Protein AF-A0A521G8C3-F1 (afdb_monomer)

Radius of gyration: 22.75 Å; Cα contacts (8 Å, |Δi|>4): 166; chains: 1; bounding box: 46×69×45 Å

Nearest PDB structures (foldseek):
  1uen-assembly1_A  TM=4.836E-01  e=9.158E-01  Homo sapiens
  2cui-assembly1_A  TM=5.181E-01  e=3.304E+00  Homo sapiens
  7kzw-assembly1_A  TM=4.393E-01  e=3.906E+00  Francisella tularensis subsp. tularensis SCHU S4
  7q5z-assembly1_A  TM=3.942E-01  e=4.883E+00  Homo sapiens
  8cr5-assembly1_B  TM=3.603E-01  e=4.618E+00  Mus musculus

pLDDT: mean 82.12, std 14.72, range [51.28, 96.88]

Secondary structure (DSSP, 8-state):
-EEE-SSEEEEEEEEEEEEEPTTT--EEEEEEEEEEEE--GGGEEE---TTPPSEEEEEEEEEEETTEEEEEEEEEEES-------SSTTS------------------

Sequence (109 aa):
MAGQLINASSSNFEYKVNRLNISDESFNSTVIKWTTHSTQFGGLFRIPLSSLSGGWYSIEISANFSGGQQTASIKFGVGEVFLIAGQSNAQGVNSVSLYSTVAYDGGSY

Mean predicted aligned error: 11.94 Å

Foldseek 3Di:
DKDFDAQFPFQKKWKWKFAADPVPRDGPDTPGDTDMDGADPRRIDDDDPPPDDFHKMKMKIWGHHPVGIDIDIDIDTDPDDDDQDDPPVSPPDPPDPDDDDDDDDDDDD

Solvent-accessible surface area (backbone atoms only — not comparable to full-atom values): 7012 Å² total; per-residue (Å²): 89,74,55,69,48,79,80,50,70,47,65,46,34,33,34,32,31,31,34,39,35,88,89,75,69,43,76,75,44,74,79,37,65,81,41,80,46,66,41,49,84,86,31,32,39,71,52,89,71,86,84,69,65,73,47,44,31,35,41,38,41,36,35,42,32,92,89,45,78,50,74,51,74,49,75,50,72,33,91,72,80,89,85,88,81,68,78,79,79,65,70,70,77,85,80,80,78,89,72,83,86,76,87,82,79,88,78,82,134

Structure (mmCIF, N/CA/C/O backbone):
data_AF-A0A521G8C3-F1
#
_entry.id   AF-A0A521G8C3-F1
#
loop_
_atom_site.group_PDB
_atom_site.id
_atom_site.type_symbol
_atom_site.label_atom_id
_atom_site.label_alt_id
_atom_site.label_comp_id
_atom_site.label_asym_id
_atom_site.label_entity_id
_atom_site.label_seq_id
_atom_site.pdbx_PDB_ins_code
_atom_site.Cartn_x
_atom_site.Cartn_y
_atom_site.Cartn_z
_atom_site.occupancy
_atom_site.B_iso_or_equiv
_atom_site.auth_seq_id
_atom_site.auth_comp_id
_atom_site.auth_asym_id
_atom_site.auth_atom_id
_atom_site.pdbx_PDB_model_num
ATOM 1 N N . MET A 1 1 ? -5.987 -6.250 -3.518 1.00 86.62 1 MET A N 1
ATOM 2 C CA . MET A 1 1 ? -6.044 -5.064 -4.397 1.00 86.62 1 MET A CA 1
ATOM 3 C C . MET A 1 1 ? -5.523 -5.423 -5.781 1.00 86.62 1 MET A C 1
ATOM 5 O O . MET A 1 1 ? -4.648 -6.277 -5.862 1.00 86.62 1 MET A O 1
ATOM 9 N N . ALA A 1 2 ? -6.048 -4.816 -6.843 1.00 90.06 2 ALA A N 1
ATOM 10 C CA . ALA A 1 2 ? -5.532 -4.965 -8.204 1.00 90.06 2 ALA A CA 1
ATOM 11 C C . ALA A 1 2 ? -5.363 -3.588 -8.858 1.00 90.06 2 ALA A C 1
ATOM 13 O O . ALA A 1 2 ? -6.028 -2.637 -8.449 1.00 90.06 2 ALA A O 1
ATOM 14 N N . GLY A 1 3 ? -4.475 -3.492 -9.841 1.00 91.19 3 GLY A N 1
ATOM 15 C CA . GLY A 1 3 ? -4.209 -2.256 -10.569 1.00 91.19 3 GLY A CA 1
ATOM 16 C C . GLY A 1 3 ? -3.307 -2.488 -11.776 1.00 91.19 3 GLY A C 1
ATOM 17 O O . GLY A 1 3 ? -2.987 -3.628 -12.118 1.00 91.19 3 GLY A O 1
ATOM 18 N N . GLN A 1 4 ? -2.907 -1.394 -12.418 1.00 91.56 4 GLN A N 1
ATOM 19 C CA . GLN A 1 4 ? -2.016 -1.404 -13.570 1.00 91.56 4 GLN A CA 1
ATOM 20 C C . GLN A 1 4 ? -0.981 -0.290 -13.435 1.00 91.56 4 GLN A C 1
ATOM 22 O O . GLN A 1 4 ? -1.330 0.854 -13.148 1.00 91.56 4 GLN A O 1
ATOM 27 N N . LEU A 1 5 ? 0.286 -0.617 -13.670 1.00 90.38 5 LEU A N 1
ATOM 28 C CA . LEU A 1 5 ? 1.325 0.373 -13.918 1.00 90.38 5 LEU A CA 1
ATOM 29 C C . LEU A 1 5 ? 1.321 0.733 -15.402 1.00 90.38 5 LEU A C 1
ATOM 31 O O . LEU A 1 5 ? 1.494 -0.134 -16.256 1.00 90.38 5 LEU A O 1
ATOM 35 N N . ILE A 1 6 ? 1.147 2.014 -15.708 1.00 88.31 6 ILE A N 1
ATOM 36 C CA . ILE A 1 6 ? 1.134 2.528 -17.080 1.00 88.31 6 ILE A CA 1
ATOM 37 C C . ILE A 1 6 ? 2.421 3.324 -17.284 1.00 88.31 6 ILE A C 1
ATOM 39 O O . ILE A 1 6 ? 2.683 4.240 -16.517 1.00 88.31 6 ILE A O 1
ATOM 43 N N . ASN A 1 7 ? 3.211 2.998 -18.310 1.00 85.31 7 ASN A N 1
ATOM 44 C CA . ASN A 1 7 ? 4.493 3.653 -18.631 1.00 85.31 7 ASN A CA 1
ATOM 45 C C . ASN A 1 7 ? 5.619 3.472 -17.591 1.00 85.31 7 ASN A C 1
ATOM 47 O O . ASN A 1 7 ? 6.585 4.238 -17.598 1.00 85.31 7 ASN A O 1
ATOM 51 N N . ALA A 1 8 ? 5.526 2.475 -16.706 1.00 81.94 8 ALA A N 1
ATOM 52 C CA . ALA A 1 8 ? 6.614 2.160 -15.781 1.00 81.94 8 ALA A CA 1
ATOM 53 C C . ALA A 1 8 ? 7.853 1.657 -16.536 1.00 81.94 8 ALA A C 1
ATOM 55 O O . ALA A 1 8 ? 7.743 0.883 -17.488 1.00 81.94 8 ALA A O 1
ATOM 56 N N . SER A 1 9 ? 9.036 2.084 -16.094 1.00 82.75 9 SER A N 1
ATOM 57 C CA . SER A 1 9 ? 10.317 1.648 -16.664 1.00 82.75 9 SER A CA 1
ATOM 58 C C . SER A 1 9 ? 10.783 0.297 -16.114 1.00 82.75 9 SER A C 1
ATOM 60 O O . SER A 1 9 ? 11.695 -0.310 -16.672 1.00 82.75 9 SER A O 1
ATOM 62 N N . SER A 1 10 ? 10.146 -0.199 -15.048 1.00 82.44 10 SER A N 1
ATOM 63 C CA . SER A 1 10 ? 10.383 -1.519 -14.467 1.00 82.44 10 SER A CA 1
ATOM 64 C C . SER A 1 10 ? 9.106 -2.353 -14.406 1.00 82.44 10 SER A C 1
ATOM 66 O O . SER A 1 10 ? 8.017 -1.846 -14.144 1.00 82.44 10 SER A O 1
ATOM 68 N N . SER A 1 11 ? 9.254 -3.673 -14.538 1.00 87.12 11 SER A N 1
ATOM 69 C CA . SER A 1 11 ? 8.182 -4.639 -14.245 1.00 87.12 11 SER A CA 1
ATOM 70 C C . SER A 1 11 ? 8.040 -4.924 -12.746 1.00 87.12 11 SER A C 1
ATOM 72 O O . SER A 1 11 ? 7.375 -5.874 -12.362 1.00 87.12 11 SER A O 1
ATOM 74 N N . ASN A 1 12 ? 8.680 -4.123 -11.895 1.00 92.12 12 ASN A N 1
ATOM 75 C CA . ASN A 1 12 ? 8.605 -4.218 -10.444 1.00 92.12 12 ASN A CA 1
ATOM 76 C C . ASN A 1 12 ? 8.205 -2.863 -9.868 1.00 92.12 12 ASN A C 1
ATOM 78 O O . ASN A 1 12 ? 8.549 -1.817 -10.425 1.00 92.12 12 ASN A O 1
ATOM 82 N N . PHE A 1 13 ? 7.528 -2.910 -8.733 1.00 94.69 13 PHE A N 1
ATOM 83 C CA . PHE A 1 13 ? 7.177 -1.764 -7.911 1.00 94.69 13 PHE A CA 1
ATOM 84 C C . PHE A 1 13 ? 7.256 -2.160 -6.441 1.00 94.69 13 PHE A C 1
ATOM 86 O O . PHE A 1 13 ? 7.305 -3.343 -6.108 1.00 94.69 13 PHE A O 1
ATOM 93 N N . GLU A 1 14 ? 7.251 -1.181 -5.555 1.00 96.69 14 GLU A N 1
ATOM 94 C CA . GLU A 1 14 ? 7.185 -1.400 -4.120 1.00 96.69 14 GLU A CA 1
ATOM 95 C C . GLU A 1 14 ? 5.854 -0.902 -3.585 1.00 96.69 14 GLU A C 1
ATOM 97 O O . GLU A 1 14 ? 5.289 0.068 -4.087 1.00 96.69 14 GLU A O 1
ATOM 102 N N . TYR A 1 15 ? 5.337 -1.555 -2.553 1.00 96.88 15 TYR A N 1
ATOM 103 C CA . TYR A 1 15 ? 4.152 -1.075 -1.860 1.00 96.88 15 TYR A CA 1
ATOM 104 C C . TYR A 1 15 ? 4.311 -1.177 -0.350 1.00 96.88 15 TYR A C 1
ATOM 106 O O . TYR A 1 15 ? 4.999 -2.063 0.155 1.00 96.88 15 TYR A O 1
ATOM 114 N N . LYS A 1 16 ? 3.650 -0.278 0.376 1.00 96.44 16 LYS A N 1
ATOM 115 C CA . LYS A 1 16 ? 3.469 -0.362 1.830 1.00 96.44 16 LYS A CA 1
ATOM 116 C C . LYS A 1 16 ? 2.007 -0.116 2.176 1.00 96.44 16 LYS A C 1
ATOM 118 O O . LYS A 1 16 ? 1.292 0.560 1.437 1.00 96.44 16 LYS A O 1
ATOM 123 N N . VAL A 1 17 ? 1.571 -0.641 3.314 1.00 96.62 17 VAL A N 1
ATOM 124 C CA . VAL A 1 17 ? 0.209 -0.450 3.823 1.00 96.62 17 VAL A CA 1
ATOM 125 C C . VAL A 1 17 ? 0.277 0.112 5.231 1.00 96.62 17 VAL A C 1
ATOM 127 O O . VAL A 1 1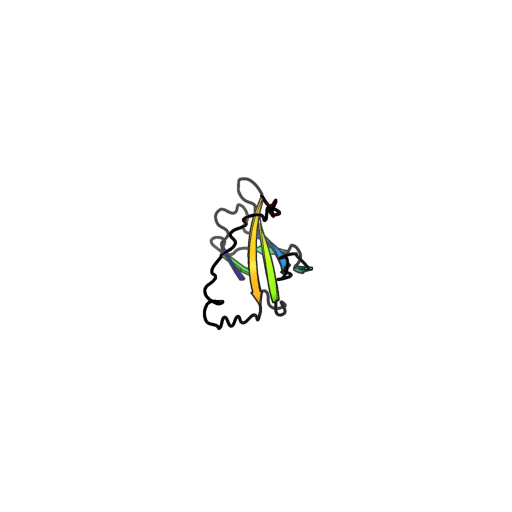7 ? 0.883 -0.493 6.119 1.00 96.62 17 VAL A O 1
ATOM 130 N N . ASN A 1 18 ? -0.386 1.243 5.437 1.00 95.75 18 ASN A N 1
ATOM 131 C CA . ASN A 1 18 ? -0.522 1.895 6.731 1.00 95.75 18 ASN A CA 1
ATOM 132 C C . ASN A 1 18 ? -1.971 1.806 7.208 1.00 95.75 18 ASN A C 1
ATOM 134 O O . ASN A 1 18 ? -2.898 1.944 6.412 1.00 95.75 18 ASN A O 1
ATOM 138 N N . ARG A 1 19 ? -2.171 1.602 8.508 1.00 94.56 19 ARG A N 1
ATOM 139 C CA . ARG A 1 19 ? -3.473 1.755 9.158 1.00 94.56 19 ARG A CA 1
ATOM 140 C C . ARG A 1 19 ? -3.740 3.237 9.406 1.00 94.56 19 ARG A C 1
ATOM 142 O O . ARG A 1 19 ? -2.871 3.937 9.926 1.00 94.56 19 ARG A O 1
ATOM 149 N N . LEU A 1 20 ? -4.938 3.680 9.050 1.00 93.81 20 LEU A N 1
ATOM 150 C CA . LEU A 1 20 ? -5.421 5.039 9.254 1.00 93.81 20 LEU A CA 1
ATOM 151 C C . LEU A 1 20 ? -6.251 5.126 10.531 1.00 93.81 20 LEU A C 1
ATOM 153 O O . LEU A 1 20 ? -7.031 4.225 10.842 1.00 93.81 20 LEU A O 1
ATOM 157 N N . ASN A 1 21 ? -6.109 6.236 11.242 1.00 86.81 21 ASN A N 1
ATOM 158 C CA . ASN A 1 21 ? -7.080 6.662 12.232 1.00 86.81 21 ASN A CA 1
ATOM 159 C C . ASN A 1 21 ? -8.175 7.480 11.531 1.00 86.81 21 ASN A C 1
ATOM 161 O O . ASN A 1 21 ? -7.880 8.417 10.796 1.00 86.81 21 ASN A O 1
ATOM 165 N N . ILE A 1 22 ? -9.445 7.120 11.725 1.00 80.56 22 ILE A N 1
ATOM 166 C CA . ILE A 1 22 ? -10.558 7.759 11.005 1.00 80.56 22 ILE A CA 1
ATOM 167 C C . ILE A 1 22 ? -10.820 9.193 11.487 1.00 80.56 22 ILE A C 1
ATOM 169 O O . ILE A 1 22 ? -11.351 10.003 10.737 1.00 80.56 22 ILE A O 1
ATOM 173 N N . SER A 1 23 ? -10.457 9.515 12.734 1.00 83.88 23 SER A N 1
ATOM 174 C CA . SER A 1 23 ? -10.778 10.814 13.335 1.00 83.88 23 SER A CA 1
ATOM 175 C C . SER A 1 23 ? -9.915 11.961 12.814 1.00 83.88 23 SER A C 1
ATOM 177 O O . SER A 1 23 ? -10.357 13.103 12.828 1.00 83.88 23 SER A O 1
ATOM 179 N N . ASP A 1 24 ? -8.683 11.671 12.398 1.00 85.19 24 ASP A N 1
ATOM 180 C CA . ASP A 1 24 ? -7.684 12.674 12.006 1.00 85.19 24 ASP A CA 1
ATOM 181 C C . ASP A 1 24 ? -6.894 12.288 10.743 1.00 85.19 24 ASP A C 1
ATOM 183 O O . ASP A 1 24 ? -5.962 12.989 10.358 1.00 85.19 24 ASP A O 1
ATOM 187 N N . GLU A 1 25 ? -7.251 11.167 10.109 1.00 81.44 25 GLU A N 1
ATOM 188 C CA . GLU A 1 25 ? -6.570 10.573 8.953 1.00 81.44 25 GLU A CA 1
ATOM 189 C C . GLU A 1 25 ? -5.070 10.298 9.155 1.00 81.44 25 GLU A C 1
ATOM 191 O O . GLU A 1 25 ? -4.340 10.051 8.191 1.00 81.44 25 GLU A O 1
ATOM 196 N N . SER A 1 26 ? -4.594 10.306 10.401 1.00 88.62 26 SER A N 1
ATOM 197 C CA . SER A 1 26 ? -3.198 10.029 10.716 1.00 88.62 26 SER A CA 1
ATOM 198 C C . SER A 1 26 ? -2.868 8.547 10.527 1.00 88.62 26 SER A C 1
ATOM 200 O O . SER A 1 26 ? -3.719 7.658 10.651 1.00 88.62 26 SER A O 1
ATOM 202 N N . PHE A 1 27 ? -1.601 8.251 10.234 1.00 88.75 27 PHE A N 1
ATOM 203 C CA . PHE A 1 27 ? -1.120 6.874 10.184 1.00 88.75 27 PHE A CA 1
ATOM 204 C C . PHE A 1 27 ? -0.811 6.378 11.594 1.00 88.75 27 PHE A C 1
ATOM 206 O O . PHE A 1 27 ? 0.139 6.828 12.228 1.00 88.75 27 PHE A O 1
ATOM 213 N N . ASN A 1 28 ? -1.589 5.408 12.063 1.00 80.69 28 ASN A N 1
ATOM 214 C CA . ASN A 1 28 ? -1.395 4.808 13.378 1.00 80.69 28 ASN A CA 1
ATOM 215 C C . ASN A 1 28 ? -0.228 3.803 13.374 1.00 80.69 28 ASN A C 1
ATOM 217 O O . ASN A 1 28 ? 0.558 3.743 14.315 1.00 80.69 28 ASN A O 1
ATOM 221 N N . SER A 1 29 ? -0.102 3.007 12.306 1.00 89.19 29 SER A N 1
ATOM 222 C CA . SER A 1 29 ? 0.957 1.998 12.170 1.00 89.19 29 SER A CA 1
ATOM 223 C C . SER A 1 29 ? 1.177 1.564 10.722 1.00 89.19 29 SER A C 1
ATOM 225 O O . SER A 1 29 ? 0.246 1.536 9.918 1.00 89.19 29 SER A O 1
ATOM 227 N N . THR A 1 30 ? 2.408 1.165 10.394 1.00 92.19 30 THR A N 1
ATOM 228 C CA . THR A 1 30 ? 2.718 0.456 9.144 1.00 92.19 30 THR A CA 1
ATOM 229 C C . THR A 1 30 ? 2.493 -1.038 9.335 1.00 92.19 30 THR A C 1
ATOM 231 O O . THR A 1 30 ? 3.231 -1.699 10.063 1.00 92.19 30 THR A O 1
ATOM 234 N N . VAL A 1 31 ? 1.471 -1.567 8.667 1.00 94.62 31 VAL A N 1
ATOM 235 C CA . VAL A 1 31 ? 1.062 -2.977 8.759 1.00 94.62 31 VAL A CA 1
ATOM 236 C C . VAL A 1 31 ? 1.837 -3.843 7.772 1.00 94.62 31 VAL A C 1
ATOM 238 O O . VAL A 1 31 ? 2.194 -4.975 8.083 1.00 94.62 31 VAL A O 1
ATOM 241 N N . ILE A 1 32 ? 2.149 -3.294 6.598 1.00 95.31 32 ILE A N 1
ATOM 242 C CA . ILE A 1 32 ? 3.039 -3.914 5.616 1.00 95.31 32 ILE A CA 1
ATOM 243 C C . ILE A 1 32 ? 4.111 -2.886 5.272 1.00 95.31 32 ILE A C 1
ATOM 245 O O . ILE A 1 32 ? 3.785 -1.793 4.811 1.00 95.31 32 ILE A O 1
ATOM 249 N N . LYS A 1 33 ? 5.381 -3.221 5.523 1.00 95.81 33 LYS A N 1
ATOM 250 C CA . LYS A 1 33 ? 6.533 -2.386 5.143 1.00 95.81 33 LYS A CA 1
ATOM 251 C C . LYS A 1 33 ? 6.711 -2.390 3.622 1.00 95.81 33 LYS A C 1
ATOM 253 O O . LYS A 1 33 ? 6.150 -3.253 2.952 1.00 95.81 33 LYS A O 1
ATOM 258 N N . TRP A 1 34 ? 7.509 -1.461 3.094 1.00 96.56 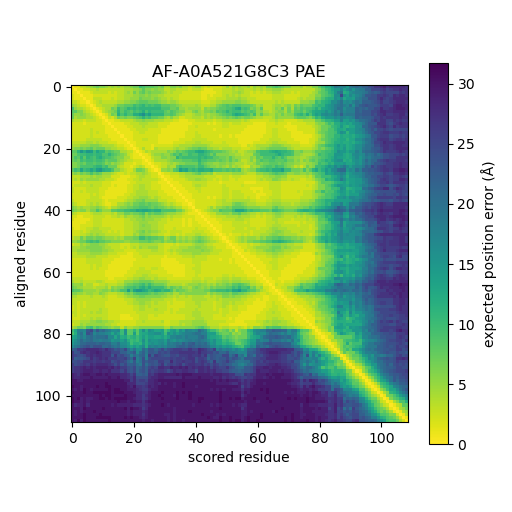34 TRP A N 1
ATOM 259 C CA . TRP A 1 34 ? 7.873 -1.456 1.675 1.00 96.56 34 TRP A CA 1
ATOM 260 C C . TRP A 1 34 ? 8.317 -2.848 1.225 1.00 96.56 34 TRP A C 1
ATOM 262 O O . TRP A 1 34 ? 9.270 -3.411 1.758 1.00 96.56 34 TRP A O 1
ATOM 272 N N . THR A 1 35 ? 7.547 -3.413 0.304 1.00 96.00 35 THR A N 1
ATOM 273 C CA . THR A 1 35 ? 7.719 -4.766 -0.212 1.00 96.00 35 THR A CA 1
ATOM 274 C C . THR A 1 35 ? 7.687 -4.697 -1.727 1.00 96.00 35 THR A C 1
ATOM 276 O O . THR A 1 35 ? 6.757 -4.126 -2.300 1.00 96.00 35 THR A O 1
ATOM 279 N N . THR A 1 36 ? 8.691 -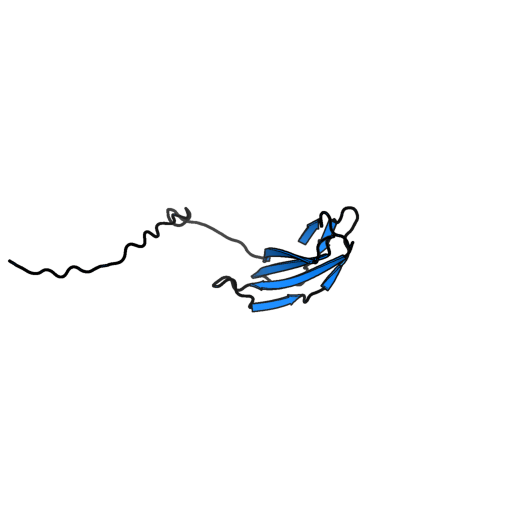5.276 -2.380 1.00 96.12 36 THR A N 1
ATOM 280 C CA . THR A 1 36 ? 8.745 -5.357 -3.839 1.00 96.12 36 THR A CA 1
ATOM 281 C C . THR A 1 36 ? 7.747 -6.388 -4.361 1.00 96.12 36 THR A C 1
ATOM 283 O O . THR A 1 36 ? 7.632 -7.491 -3.828 1.00 96.12 36 THR A O 1
ATOM 286 N N . HIS A 1 37 ? 7.051 -6.045 -5.436 1.00 95.31 37 HIS A N 1
ATOM 287 C CA . HIS A 1 37 ? 6.140 -6.922 -6.153 1.00 95.31 37 HIS A CA 1
ATOM 288 C C . HIS A 1 37 ? 6.341 -6.749 -7.659 1.00 95.31 37 HIS A C 1
ATOM 290 O O . HIS A 1 37 ? 6.594 -5.644 -8.143 1.00 95.31 37 HIS A O 1
ATOM 296 N N . SER A 1 38 ? 6.218 -7.842 -8.408 1.00 93.88 38 SER A N 1
ATOM 297 C CA . SER A 1 38 ? 6.288 -7.806 -9.865 1.00 93.88 38 SER A CA 1
ATOM 298 C C . SER A 1 38 ? 4.924 -7.521 -10.488 1.00 93.88 38 SER A C 1
ATOM 300 O O . SER A 1 38 ? 3.866 -7.824 -9.929 1.00 93.88 38 SER A O 1
ATOM 302 N N . THR A 1 39 ? 4.933 -6.926 -11.667 1.00 92.62 39 THR A N 1
ATOM 303 C CA . THR A 1 39 ? 3.771 -6.846 -12.538 1.00 92.62 39 THR A CA 1
ATOM 304 C C . THR A 1 39 ? 3.743 -8.035 -13.492 1.00 92.62 39 THR A C 1
ATOM 306 O O . THR A 1 39 ? 4.733 -8.726 -13.728 1.00 92.62 39 THR A O 1
ATOM 309 N N . GLN A 1 40 ? 2.562 -8.288 -14.030 1.00 87.81 40 GLN A N 1
ATOM 310 C CA . GLN A 1 40 ? 2.300 -9.193 -15.134 1.00 87.81 40 GLN A CA 1
ATOM 311 C C . GLN A 1 40 ? 2.294 -8.403 -16.453 1.00 87.81 40 GLN A C 1
ATOM 313 O O . GLN A 1 40 ? 2.546 -7.193 -16.486 1.00 87.81 40 GLN A O 1
ATOM 318 N N . PHE A 1 41 ? 1.985 -9.091 -17.555 1.00 83.44 41 PHE A N 1
ATOM 319 C CA . PHE A 1 41 ? 1.876 -8.491 -18.885 1.00 83.44 41 PHE A CA 1
ATOM 320 C C . PHE A 1 41 ? 1.039 -7.202 -18.873 1.00 83.44 41 PHE A C 1
ATOM 322 O O . PHE A 1 41 ? -0.032 -7.139 -18.271 1.00 83.44 41 PHE A O 1
ATOM 329 N N . GLY A 1 42 ? 1.556 -6.159 -19.530 1.00 84.62 42 GLY A N 1
ATOM 330 C CA . GLY A 1 42 ? 0.898 -4.852 -19.604 1.00 84.62 42 GLY A CA 1
ATOM 331 C C . GLY A 1 42 ? 0.935 -4.032 -18.310 1.00 84.62 42 GLY A C 1
ATOM 332 O O . GLY A 1 42 ? 0.204 -3.051 -18.207 1.00 84.62 42 GLY A O 1
ATOM 333 N N . GLY A 1 43 ? 1.750 -4.417 -17.320 1.00 89.88 43 GLY A N 1
ATOM 334 C CA . GLY A 1 43 ? 1.876 -3.694 -16.052 1.00 89.88 43 GLY A CA 1
ATOM 335 C C . GLY A 1 43 ? 0.785 -4.026 -15.034 1.00 89.88 43 GLY A C 1
ATOM 336 O O . GLY A 1 43 ? 0.715 -3.384 -13.989 1.00 89.88 43 GLY A O 1
ATOM 337 N N . LEU A 1 44 ? -0.063 -5.019 -15.312 1.00 92.12 44 LEU A N 1
ATOM 338 C CA . LEU A 1 44 ? -1.126 -5.459 -14.409 1.00 92.12 44 LEU A CA 1
ATOM 339 C C . LEU A 1 44 ? -0.546 -6.083 -13.140 1.00 92.12 44 LEU A C 1
ATOM 341 O O . LEU A 1 44 ? 0.441 -6.806 -13.191 1.00 92.12 44 LEU A O 1
ATOM 345 N N . PHE A 1 45 ? -1.170 -5.859 -11.991 1.00 92.94 45 PHE A N 1
ATOM 346 C CA . PHE A 1 45 ? -0.762 -6.505 -10.748 1.00 92.94 45 PHE A CA 1
ATOM 347 C C . PHE A 1 45 ? -1.951 -6.791 -9.840 1.00 92.94 45 PHE A C 1
ATOM 349 O O . PHE A 1 45 ? -2.989 -6.126 -9.886 1.00 92.94 45 PHE A O 1
ATOM 356 N N . ARG A 1 46 ? -1.767 -7.775 -8.957 1.00 93.25 46 ARG A N 1
ATOM 357 C CA . ARG A 1 46 ? -2.707 -8.106 -7.889 1.00 93.25 46 ARG A CA 1
ATOM 358 C C . ARG A 1 46 ? -1.943 -8.413 -6.610 1.00 93.25 46 ARG A C 1
ATOM 360 O O . ARG A 1 46 ? -1.192 -9.376 -6.563 1.00 93.25 46 ARG A O 1
ATOM 367 N N . ILE A 1 47 ? -2.211 -7.633 -5.569 1.00 91.94 47 ILE A N 1
ATOM 368 C CA . ILE A 1 47 ? -1.640 -7.808 -4.232 1.00 91.94 47 ILE A CA 1
ATOM 369 C C . ILE A 1 47 ? -2.694 -8.471 -3.334 1.00 91.94 47 ILE A C 1
ATOM 371 O O . ILE A 1 47 ? -3.743 -7.858 -3.069 1.00 91.94 47 ILE A O 1
ATOM 375 N N . PRO A 1 48 ? -2.470 -9.708 -2.860 1.00 91.12 48 PRO A N 1
ATOM 376 C CA . PRO A 1 48 ? -3.308 -10.313 -1.832 1.00 91.12 48 PRO A CA 1
ATOM 377 C C . PRO A 1 48 ? -3.017 -9.666 -0.467 1.00 91.12 48 PRO A C 1
ATOM 379 O O . PRO A 1 48 ? -1.887 -9.678 0.006 1.00 91.12 48 PRO A O 1
ATOM 382 N N . LEU A 1 49 ? -4.046 -9.102 0.173 1.00 90.62 49 LEU A N 1
ATOM 383 C CA . LEU A 1 49 ? -3.962 -8.456 1.493 1.00 90.62 49 LEU A CA 1
ATOM 384 C C . LEU A 1 49 ? -4.759 -9.262 2.533 1.00 90.62 49 LEU A C 1
ATOM 386 O O . LEU A 1 49 ? -5.695 -8.758 3.143 1.00 90.62 49 LEU A O 1
ATOM 390 N N . SER A 1 50 ? -4.447 -10.552 2.673 1.00 83.38 50 SER A N 1
ATOM 391 C CA . SER A 1 50 ? -5.279 -11.523 3.407 1.00 83.38 50 SER A CA 1
ATOM 392 C C . SER A 1 50 ? -5.223 -11.416 4.934 1.00 83.38 50 SER A C 1
ATOM 394 O O . SER A 1 50 ? -6.065 -12.001 5.602 1.00 83.38 50 SER A O 1
ATOM 396 N N . SER A 1 51 ? -4.246 -10.702 5.495 1.00 85.81 51 SER A N 1
ATOM 397 C CA . SER A 1 51 ? -4.025 -10.590 6.945 1.00 85.81 51 SER A CA 1
ATOM 398 C C . SER A 1 51 ? -4.510 -9.271 7.557 1.00 85.81 51 SER A C 1
ATOM 400 O O . SER A 1 51 ? -4.230 -8.997 8.725 1.00 85.81 51 SER A O 1
ATOM 402 N N . LEU A 1 52 ? -5.220 -8.432 6.794 1.00 91.75 52 LEU A N 1
ATOM 403 C CA . LEU A 1 52 ? -5.758 -7.179 7.322 1.00 91.75 52 LEU A CA 1
ATOM 404 C C . LEU A 1 52 ? -6.998 -7.454 8.180 1.00 91.75 52 LEU A C 1
ATOM 406 O O . LEU A 1 52 ? -7.946 -8.100 7.739 1.00 91.75 52 LEU A O 1
ATOM 410 N N . SER A 1 53 ? -6.979 -6.947 9.413 1.00 91.19 53 SER A N 1
ATOM 411 C CA . SER A 1 53 ? -8.168 -6.892 10.267 1.00 91.19 53 SER A CA 1
ATOM 412 C C . SER A 1 53 ? -9.090 -5.751 9.829 1.00 91.19 53 SER A C 1
ATOM 414 O O . SER A 1 53 ? -8.736 -4.956 8.961 1.00 91.19 53 SER A O 1
ATOM 416 N N . GLY A 1 54 ? -10.284 -5.674 10.421 1.00 91.50 54 GLY A N 1
ATOM 417 C CA . GLY A 1 54 ? -11.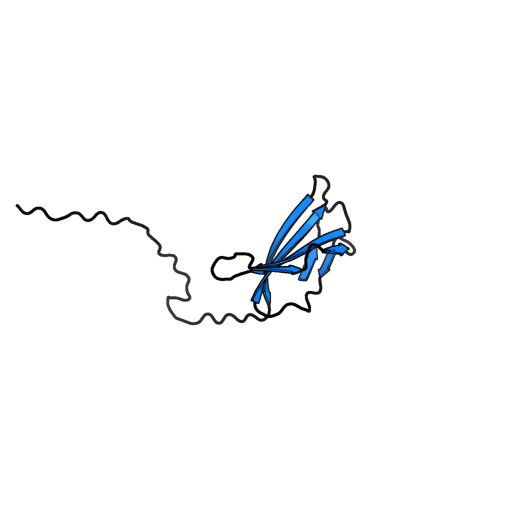220 -4.594 10.121 1.00 91.50 54 GLY A CA 1
ATOM 418 C C . GLY A 1 54 ? -10.634 -3.199 10.387 1.00 91.50 54 GLY A C 1
ATOM 419 O O . GLY A 1 54 ? -9.838 -3.024 11.318 1.00 91.50 54 GLY A O 1
ATOM 420 N N . GLY A 1 55 ? -11.025 -2.221 9.570 1.00 91.12 55 GLY A N 1
ATOM 421 C CA . GLY A 1 55 ? -10.672 -0.808 9.719 1.00 91.12 55 GLY A CA 1
ATOM 422 C C . GLY A 1 55 ? -10.149 -0.143 8.444 1.00 91.12 55 GLY A C 1
ATOM 423 O O . GLY A 1 55 ? -10.116 -0.748 7.368 1.00 91.12 55 GLY A O 1
ATOM 424 N N . TRP A 1 56 ? -9.703 1.105 8.606 1.00 92.81 56 TRP A N 1
ATOM 425 C CA . TRP A 1 56 ? -9.245 1.968 7.523 1.00 92.81 56 TRP A CA 1
ATOM 426 C C . TRP A 1 56 ? -7.746 1.856 7.279 1.00 92.81 56 TRP A C 1
ATOM 428 O O . TRP A 1 56 ? -6.930 1.823 8.206 1.00 92.81 56 TRP A O 1
ATOM 438 N N . TYR A 1 57 ? -7.374 1.863 6.005 1.00 94.62 57 TYR A N 1
ATOM 439 C CA . TYR A 1 57 ? -5.999 1.725 5.554 1.00 94.62 57 TYR A CA 1
ATOM 440 C C . TYR A 1 57 ? -5.692 2.661 4.393 1.00 94.62 57 TYR A C 1
ATOM 442 O O . TYR A 1 57 ? -6.576 3.072 3.646 1.00 94.62 57 TYR A O 1
ATOM 450 N N . SER A 1 58 ? -4.407 2.941 4.213 1.00 95.12 58 SER A N 1
ATOM 451 C CA . SER A 1 58 ? -3.850 3.515 2.996 1.00 95.12 58 SER A CA 1
ATOM 452 C C . SER A 1 58 ? -2.808 2.561 2.445 1.00 95.12 58 SER A C 1
ATOM 454 O O . SER A 1 58 ? -1.952 2.081 3.190 1.00 95.12 58 SER A O 1
ATOM 456 N N . ILE A 1 59 ? -2.851 2.309 1.144 1.00 95.44 59 ILE A N 1
ATOM 457 C CA . ILE A 1 59 ? -1.768 1.638 0.430 1.00 95.44 59 ILE A CA 1
ATOM 458 C C . ILE A 1 59 ? -1.058 2.652 -0.448 1.00 95.44 59 ILE A C 1
ATOM 460 O O . ILE A 1 59 ? -1.689 3.347 -1.239 1.00 95.44 59 ILE A O 1
ATOM 464 N N . GLU A 1 60 ? 0.257 2.713 -0.288 1.00 96.00 60 GLU A N 1
ATOM 465 C CA . GLU A 1 60 ? 1.150 3.489 -1.137 1.00 96.00 60 GLU A CA 1
ATOM 466 C C . GLU A 1 60 ? 1.878 2.527 -2.072 1.00 96.00 60 GLU A C 1
ATOM 468 O O . GLU A 1 60 ? 2.395 1.502 -1.629 1.00 96.00 60 GLU A O 1
ATOM 473 N N . ILE A 1 61 ? 1.902 2.861 -3.357 1.00 95.38 61 ILE A N 1
ATOM 474 C CA . ILE A 1 61 ? 2.571 2.123 -4.426 1.00 95.38 61 ILE A CA 1
ATOM 475 C C . ILE A 1 61 ? 3.601 3.057 -5.040 1.00 95.38 61 ILE A C 1
ATOM 477 O O . ILE A 1 61 ? 3.251 4.156 -5.461 1.00 95.38 61 ILE A O 1
ATOM 481 N N . SER A 1 62 ? 4.851 2.619 -5.110 1.00 95.12 62 SER A N 1
ATOM 482 C CA . SER A 1 62 ? 5.955 3.372 -5.686 1.00 95.12 62 SER A CA 1
ATOM 483 C C . SER A 1 62 ? 6.628 2.579 -6.798 1.00 95.12 62 SER A C 1
ATOM 485 O O . SER A 1 62 ? 6.951 1.407 -6.619 1.00 95.12 62 SER A O 1
ATOM 487 N N . ALA A 1 63 ? 6.833 3.198 -7.955 1.00 94.25 63 ALA A N 1
ATOM 488 C CA . ALA A 1 63 ? 7.468 2.564 -9.105 1.00 94.25 63 ALA A CA 1
ATOM 489 C C . ALA A 1 63 ? 8.411 3.533 -9.819 1.00 94.25 63 ALA A C 1
ATOM 491 O O . ALA A 1 63 ? 8.277 4.753 -9.707 1.00 94.25 63 ALA A O 1
ATOM 492 N N . ASN A 1 64 ? 9.359 2.979 -10.572 1.00 91.50 64 ASN A N 1
ATOM 493 C CA . ASN A 1 64 ? 10.257 3.760 -11.411 1.00 91.50 64 ASN A CA 1
ATOM 494 C C . ASN A 1 64 ? 9.636 4.001 -12.791 1.00 91.50 64 ASN A C 1
ATOM 496 O O . ASN A 1 64 ? 9.024 3.114 -13.391 1.00 91.50 64 ASN A O 1
ATOM 500 N N . PHE A 1 65 ? 9.836 5.211 -13.297 1.00 87.75 65 PHE A N 1
ATOM 501 C CA . PHE A 1 65 ? 9.420 5.680 -14.612 1.00 87.75 65 PHE A CA 1
ATOM 502 C C . PHE A 1 65 ? 10.617 6.326 -15.314 1.00 87.75 65 PHE A C 1
ATOM 504 O O . PHE A 1 65 ? 11.639 6.619 -14.692 1.00 87.75 65 PHE A O 1
ATOM 511 N N . SER A 1 66 ? 10.497 6.592 -16.618 1.00 83.00 66 SER A N 1
ATOM 512 C CA . SER A 1 66 ? 11.578 7.191 -17.425 1.00 83.00 66 SER A CA 1
ATOM 513 C C . SER A 1 66 ? 12.064 8.567 -16.926 1.00 83.00 66 SER A C 1
ATOM 515 O O . SER A 1 66 ? 13.091 9.043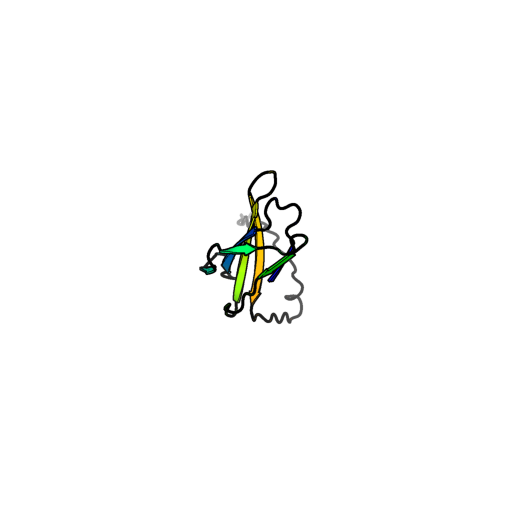 -17.398 1.00 83.00 66 SER A O 1
ATOM 517 N N . GLY A 1 67 ? 11.344 9.206 -15.998 1.00 83.25 67 GLY A N 1
ATOM 518 C CA . GLY A 1 67 ? 11.692 10.496 -15.393 1.00 83.25 67 GLY A CA 1
ATOM 519 C C . GLY A 1 67 ? 11.924 10.450 -13.879 1.00 83.25 67 GLY A C 1
ATOM 520 O O . GLY A 1 67 ? 11.973 11.506 -13.257 1.00 83.25 67 GLY A O 1
ATOM 521 N N . GLY A 1 68 ? 12.031 9.259 -13.279 1.00 88.12 68 GLY A N 1
ATOM 522 C CA . GLY A 1 68 ? 12.251 9.080 -11.841 1.00 88.12 68 GLY A CA 1
ATOM 523 C C . GLY A 1 68 ? 11.203 8.199 -11.164 1.00 88.12 68 GLY A C 1
ATOM 524 O O . GLY A 1 68 ? 10.399 7.536 -11.818 1.00 88.12 68 GLY A O 1
ATOM 525 N N . GLN A 1 69 ? 11.231 8.178 -9.835 1.00 91.50 69 GLN A N 1
ATOM 526 C CA . GLN A 1 69 ? 10.286 7.424 -9.018 1.00 91.50 69 GLN A CA 1
ATOM 527 C C . GLN A 1 69 ? 8.976 8.204 -8.859 1.00 91.50 69 GLN A C 1
ATOM 529 O O . GLN A 1 69 ? 8.992 9.401 -8.571 1.00 91.50 69 GLN A O 1
ATOM 534 N N . GLN A 1 70 ? 7.837 7.530 -9.016 1.00 91.25 70 GLN A N 1
ATOM 535 C CA . GLN A 1 70 ? 6.525 8.086 -8.686 1.00 91.25 70 GLN A CA 1
ATOM 536 C C . GLN A 1 70 ? 5.833 7.219 -7.646 1.00 91.25 70 GLN A C 1
ATOM 538 O O . GLN A 1 70 ? 5.933 5.992 -7.686 1.00 91.25 70 GLN A O 1
ATOM 543 N N . THR A 1 71 ? 5.097 7.870 -6.747 1.00 93.56 71 THR A N 1
ATOM 544 C CA . THR A 1 71 ? 4.325 7.213 -5.692 1.00 93.56 71 THR A CA 1
ATOM 545 C C . THR A 1 71 ? 2.864 7.631 -5.787 1.00 93.56 71 THR A C 1
ATOM 547 O O . THR A 1 71 ? 2.556 8.819 -5.854 1.00 93.56 71 THR A O 1
ATOM 550 N N . ALA A 1 72 ? 1.967 6.652 -5.771 1.00 92.12 72 ALA A N 1
ATOM 551 C CA . ALA A 1 72 ? 0.524 6.834 -5.704 1.00 92.12 72 ALA A CA 1
ATOM 552 C C . ALA A 1 72 ? -0.011 6.235 -4.400 1.00 92.12 72 ALA A 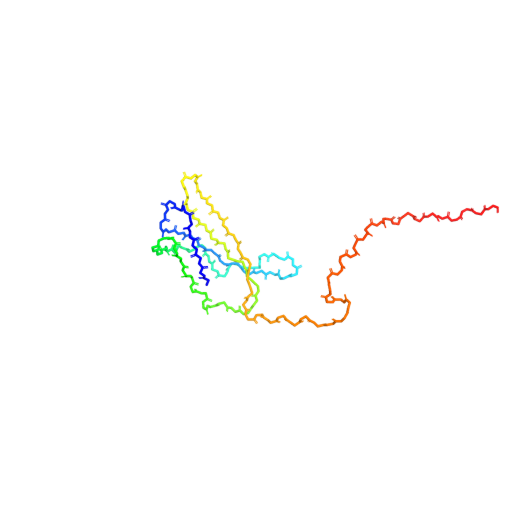C 1
ATOM 554 O O . ALA A 1 72 ? 0.519 5.239 -3.911 1.00 92.12 72 ALA A O 1
ATOM 555 N N . SER A 1 73 ? -1.070 6.823 -3.847 1.00 93.12 73 SER A N 1
ATOM 556 C CA . SER A 1 73 ? -1.700 6.349 -2.613 1.00 93.12 73 SER A CA 1
ATOM 557 C C . SER A 1 73 ? -3.210 6.255 -2.773 1.00 93.12 73 SER A C 1
ATOM 559 O O . SER A 1 73 ? -3.819 7.109 -3.417 1.00 93.12 73 SER A O 1
ATOM 561 N N . ILE A 1 74 ? -3.819 5.234 -2.177 1.00 92.81 74 ILE A N 1
ATOM 562 C CA . ILE A 1 74 ? -5.275 5.084 -2.112 1.00 92.81 74 ILE A CA 1
ATOM 563 C C . ILE A 1 74 ? -5.704 4.601 -0.729 1.00 92.81 74 ILE A C 1
ATOM 565 O O . ILE A 1 74 ? -5.073 3.723 -0.135 1.00 92.81 74 ILE A O 1
ATOM 569 N N . LYS A 1 75 ? -6.803 5.177 -0.232 1.00 92.88 75 LYS A N 1
ATOM 570 C CA . LYS A 1 75 ? -7.446 4.792 1.027 1.00 92.88 75 LYS A CA 1
ATOM 571 C C . LYS A 1 75 ? -8.510 3.723 0.776 1.00 92.88 75 LYS A C 1
ATOM 573 O O . LYS A 1 75 ? -9.225 3.790 -0.222 1.00 92.88 75 LYS A O 1
ATOM 578 N N . PHE A 1 76 ? -8.627 2.749 1.672 1.00 91.06 76 PHE A N 1
ATOM 579 C CA . PHE A 1 76 ? -9.642 1.698 1.596 1.00 91.06 76 PHE A CA 1
ATOM 580 C C . PHE A 1 76 ? -10.019 1.172 2.987 1.00 91.06 76 PHE A C 1
ATOM 582 O O . PHE A 1 76 ? -9.191 1.160 3.899 1.00 91.06 76 PHE A O 1
ATOM 589 N N . GLY A 1 77 ? -11.267 0.726 3.128 1.00 91.12 77 GLY A N 1
ATOM 590 C CA . GLY A 1 77 ? -11.790 0.079 4.330 1.00 91.12 77 GLY A CA 1
ATOM 591 C C . GLY A 1 77 ? -11.813 -1.443 4.192 1.00 91.12 77 GLY A C 1
ATOM 592 O O . GLY A 1 77 ? -12.074 -1.975 3.109 1.00 91.12 77 GLY A O 1
ATOM 593 N N . VAL A 1 78 ? -11.547 -2.162 5.281 1.00 91.69 78 VAL A N 1
ATOM 594 C CA . VAL A 1 78 ? -11.678 -3.626 5.365 1.00 91.69 78 VAL A CA 1
ATOM 595 C C . VAL A 1 78 ? -12.741 -3.963 6.400 1.00 91.69 78 VAL A C 1
ATOM 597 O O . VAL A 1 78 ? -12.665 -3.503 7.534 1.00 91.69 78 VAL A O 1
ATOM 600 N N . GLY A 1 79 ? -13.729 -4.782 6.029 1.00 86.25 79 GLY A N 1
ATOM 601 C CA . GLY A 1 79 ? -14.783 -5.225 6.953 1.00 86.25 79 GLY A CA 1
ATOM 602 C C . GLY A 1 79 ? -15.726 -4.117 7.439 1.00 86.25 79 GLY A C 1
ATOM 603 O O . GLY A 1 79 ? -16.452 -4.323 8.406 1.00 86.25 79 GLY A O 1
ATOM 604 N N . GLU A 1 80 ? -15.714 -2.952 6.795 1.00 75.56 80 GLU A N 1
ATOM 605 C CA . GLU A 1 80 ? -16.557 -1.816 7.158 1.00 75.56 80 GLU A CA 1
ATOM 606 C C . GLU A 1 80 ? -17.907 -1.879 6.443 1.00 75.56 80 GLU A C 1
ATOM 608 O O . GLU A 1 80 ? -17.989 -2.179 5.251 1.00 75.56 80 GLU A O 1
ATOM 613 N N . VAL A 1 81 ? -18.971 -1.573 7.183 1.00 66.62 81 VAL A N 1
ATOM 614 C CA . VAL A 1 81 ? -20.336 -1.447 6.671 1.00 66.62 81 VAL A CA 1
ATOM 615 C C . VAL A 1 81 ? -20.857 -0.086 7.114 1.00 66.62 81 VAL A C 1
ATOM 617 O O . VAL A 1 81 ? -21.003 0.163 8.309 1.00 66.62 81 VAL A O 1
ATOM 620 N N . PHE A 1 82 ? -21.132 0.798 6.156 1.00 66.00 82 PHE A N 1
ATOM 621 C CA . PHE A 1 82 ? -21.699 2.117 6.428 1.00 66.00 82 PHE A CA 1
ATOM 622 C C . PHE A 1 82 ? -23.213 2.068 6.243 1.00 66.00 82 PHE A C 1
ATOM 624 O O . PHE A 1 82 ? -23.698 1.857 5.133 1.00 66.00 82 PHE A O 1
ATOM 631 N N . LEU A 1 83 ? -23.961 2.283 7.326 1.00 63.50 83 LEU A N 1
ATOM 632 C CA . LEU A 1 83 ? -25.392 2.568 7.263 1.00 63.50 83 LEU A CA 1
ATOM 633 C C . LEU A 1 83 ? -25.580 4.075 7.430 1.00 63.50 83 LEU A C 1
ATOM 635 O O . LEU A 1 83 ? -25.405 4.611 8.522 1.00 63.50 83 LEU A O 1
ATOM 639 N N . ILE A 1 84 ? -25.940 4.756 6.347 1.00 64.50 84 ILE A N 1
ATOM 640 C CA . ILE A 1 84 ? -26.323 6.168 6.386 1.00 64.50 84 ILE A CA 1
ATO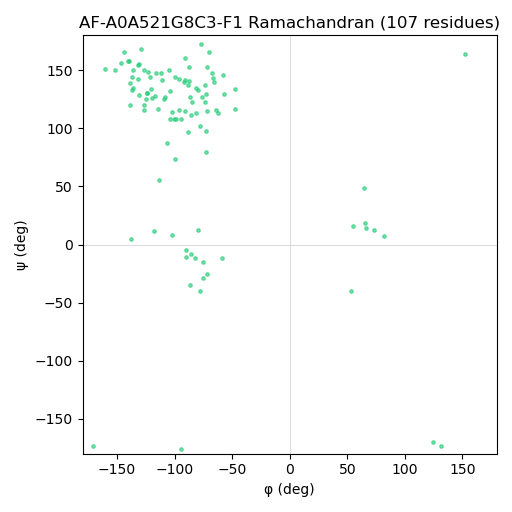M 641 C C . ILE A 1 84 ? -27.851 6.204 6.398 1.00 64.50 84 ILE A C 1
ATOM 643 O O . ILE A 1 84 ? -28.484 5.886 5.394 1.00 64.50 84 ILE A O 1
ATOM 647 N N . ALA A 1 85 ? -28.450 6.547 7.538 1.00 68.19 85 ALA A N 1
ATOM 648 C CA . ALA A 1 85 ? -29.901 6.623 7.689 1.00 68.19 85 ALA A CA 1
ATOM 649 C C . ALA A 1 85 ? -30.308 7.886 8.462 1.00 68.19 85 ALA A C 1
ATOM 651 O O . ALA A 1 85 ? -29.715 8.215 9.487 1.00 68.19 85 ALA A O 1
ATOM 652 N N . GLY A 1 86 ? -31.324 8.593 7.958 1.00 66.12 86 GLY A N 1
ATOM 653 C CA . GLY A 1 86 ? -31.889 9.807 8.554 1.00 66.12 86 GLY A CA 1
ATOM 654 C C . GLY A 1 86 ? -32.508 10.739 7.505 1.00 66.12 86 GLY A C 1
ATOM 655 O O . GLY A 1 86 ? -32.238 10.610 6.314 1.00 66.12 86 GLY A O 1
ATOM 656 N N . GLN A 1 87 ? -33.327 11.697 7.943 1.00 75.25 87 GLN A N 1
ATOM 657 C CA . GLN A 1 87 ? -33.798 12.836 7.140 1.00 75.25 87 GLN A CA 1
ATOM 658 C C . GLN A 1 87 ? -33.040 14.115 7.580 1.00 75.25 87 GLN A C 1
ATOM 660 O O . GLN A 1 87 ? -32.528 14.170 8.695 1.00 75.25 87 GLN A O 1
ATOM 665 N N . SER A 1 88 ? -32.853 15.065 6.648 1.00 58.53 88 SER A N 1
ATOM 666 C CA . SER A 1 88 ? -31.985 16.276 6.646 1.00 58.53 88 SER A CA 1
ATOM 667 C C . SER A 1 88 ? -30.483 16.115 6.966 1.00 58.53 88 SER A C 1
ATOM 669 O O . SER A 1 88 ? -29.669 16.710 6.267 1.00 58.53 88 SER A O 1
ATOM 671 N N . ASN A 1 89 ? -30.070 15.278 7.924 1.00 53.72 89 ASN A N 1
ATOM 672 C CA . ASN A 1 89 ? -28.649 15.094 8.288 1.00 53.72 89 ASN A CA 1
ATOM 673 C C . ASN A 1 89 ? -27.901 14.051 7.429 1.00 53.72 89 ASN A C 1
ATOM 675 O O . ASN A 1 89 ? -26.680 13.957 7.505 1.00 53.72 89 ASN A O 1
ATOM 679 N N . ALA A 1 90 ? -28.609 13.302 6.574 1.00 56.69 90 ALA A N 1
ATOM 680 C CA . ALA A 1 90 ? -28.022 12.383 5.588 1.00 56.69 90 ALA A CA 1
ATOM 681 C C . ALA A 1 90 ? -27.733 13.048 4.224 1.00 56.69 90 ALA A C 1
ATOM 683 O O . ALA A 1 90 ? -27.180 12.412 3.331 1.00 56.69 90 ALA A O 1
ATOM 684 N N . GLN A 1 91 ? -28.128 14.316 4.046 1.00 59.78 91 GLN A N 1
ATOM 685 C CA . GLN A 1 91 ? -28.056 15.026 2.763 1.00 59.78 91 GLN A CA 1
ATOM 686 C C . GLN A 1 91 ? -26.725 15.772 2.550 1.00 59.78 91 GLN A C 1
ATOM 688 O O . GLN A 1 91 ? -26.456 16.221 1.441 1.00 59.78 91 GLN A O 1
ATOM 693 N N . GLY A 1 92 ? -25.887 15.901 3.588 1.00 60.06 92 GLY A N 1
ATOM 694 C CA . GLY A 1 92 ? -24.590 16.579 3.483 1.00 60.06 92 GLY A CA 1
ATOM 695 C C . GLY A 1 92 ? -24.713 18.071 3.155 1.00 60.06 92 GLY A C 1
ATOM 696 O O . GLY A 1 92 ? -24.058 18.561 2.238 1.00 60.06 92 GLY A O 1
ATOM 697 N N . VAL A 1 93 ? -25.569 18.806 3.873 1.00 58.84 93 VAL A N 1
ATOM 698 C CA . VAL A 1 93 ? -25.684 20.260 3.689 1.00 58.84 93 VAL A CA 1
ATOM 699 C C . VAL A 1 93 ? -24.512 20.947 4.397 1.00 58.84 93 VAL A C 1
ATOM 701 O O . VAL A 1 93 ? -24.510 21.106 5.616 1.00 58.84 93 VAL A O 1
ATOM 704 N N . ASN A 1 94 ? -23.502 21.356 3.630 1.00 60.31 94 ASN A N 1
ATOM 705 C CA . ASN A 1 94 ? -22.397 22.186 4.112 1.00 60.31 94 ASN A CA 1
ATOM 706 C C . ASN A 1 94 ? -22.874 23.627 4.342 1.00 60.31 94 ASN A C 1
ATOM 708 O O . ASN A 1 94 ? -22.626 24.506 3.521 1.00 60.31 94 ASN A O 1
ATOM 712 N N . SER A 1 95 ? -23.539 23.890 5.464 1.00 59.22 95 SER A N 1
ATOM 713 C CA . SER A 1 95 ? -23.792 25.261 5.915 1.00 59.22 95 SER A CA 1
ATOM 714 C C . SER A 1 95 ? -22.779 25.651 6.984 1.00 59.22 95 SER A C 1
ATOM 716 O O . SER A 1 95 ? -23.107 25.742 8.163 1.00 59.22 95 SER A O 1
ATOM 718 N N . VAL A 1 96 ? -21.536 25.901 6.572 1.00 56.91 96 VAL A N 1
ATOM 719 C CA . VAL A 1 96 ? -20.595 26.692 7.376 1.00 56.91 96 VAL A CA 1
ATOM 720 C C . VAL A 1 96 ? -20.456 28.052 6.701 1.00 56.91 96 VAL A C 1
ATOM 722 O O . VAL A 1 96 ? -19.590 28.272 5.861 1.00 56.91 96 VAL A O 1
ATOM 725 N N . SER A 1 97 ? -21.349 28.972 7.062 1.00 54.75 97 SER A N 1
ATOM 726 C CA . SER A 1 97 ? -21.118 30.403 6.872 1.00 54.75 97 SER A CA 1
ATOM 727 C C . SER A 1 97 ? -20.393 30.907 8.115 1.00 54.75 97 SER A C 1
ATOM 729 O O . SER A 1 97 ? -21.025 31.174 9.136 1.00 54.75 97 SER A O 1
ATOM 731 N N . LEU A 1 98 ? -19.064 31.008 8.055 1.00 59.22 98 LEU A N 1
ATOM 732 C CA . LEU A 1 98 ? -18.303 31.718 9.082 1.00 59.22 98 LEU A CA 1
ATOM 733 C C . LEU A 1 98 ? -18.544 33.218 8.903 1.00 59.22 98 LEU A C 1
ATOM 735 O O . LEU A 1 98 ? -17.885 33.857 8.088 1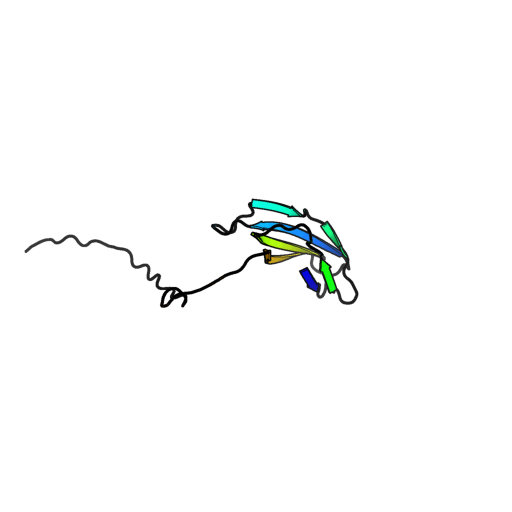.00 59.22 98 LEU A O 1
ATOM 739 N N . TYR A 1 99 ? -19.465 33.784 9.680 1.00 51.28 99 TYR A N 1
ATOM 740 C CA . TYR A 1 99 ? -19.430 35.211 9.982 1.00 51.28 99 TYR A CA 1
ATOM 741 C C . TYR A 1 99 ? -19.178 35.400 11.474 1.00 51.28 99 TYR A C 1
ATOM 743 O O . TYR A 1 99 ? -19.936 34.954 12.331 1.00 51.28 99 TYR A O 1
ATOM 751 N N . SER A 1 100 ? -18.027 36.013 11.737 1.00 56.56 100 SER A N 1
ATOM 752 C CA . SER A 1 100 ? -17.501 36.406 13.036 1.00 56.56 100 SER A CA 1
ATOM 753 C C . SER A 1 100 ? -18.477 37.328 13.769 1.00 56.56 100 SER A C 1
ATOM 755 O O . SER A 1 100 ? -18.928 38.339 13.234 1.00 56.56 100 SER A O 1
ATOM 757 N N . THR A 1 101 ? -18.763 36.979 15.021 1.00 52.03 101 THR A N 1
ATOM 758 C CA . THR A 1 101 ? -19.405 37.850 16.002 1.00 52.03 101 THR A CA 1
ATOM 759 C C . THR A 1 101 ? -18.514 39.065 16.258 1.00 52.03 101 THR A C 1
ATOM 761 O O . THR A 1 101 ? -17.452 38.929 16.863 1.00 52.03 101 THR A O 1
ATOM 764 N N . VAL A 1 102 ? -18.963 40.257 15.873 1.00 56.38 102 VAL A N 1
ATOM 765 C CA . VAL A 1 102 ? -18.648 41.472 16.632 1.00 56.38 102 VAL A CA 1
ATOM 766 C C . VAL A 1 102 ? -19.901 41.848 17.408 1.00 56.38 102 VAL A C 1
ATOM 768 O O . VAL A 1 102 ? -20.919 42.230 16.837 1.00 56.38 102 VAL A O 1
ATOM 771 N N . ALA A 1 103 ? -19.844 41.647 18.722 1.00 54.81 103 ALA A N 1
ATOM 772 C CA . ALA A 1 103 ? -20.840 42.164 19.643 1.00 54.81 103 ALA A CA 1
ATOM 773 C C . ALA A 1 103 ? -20.780 43.696 19.586 1.00 54.81 103 ALA A C 1
ATOM 775 O O . ALA A 1 103 ? -19.753 44.278 19.929 1.00 54.81 103 ALA A O 1
ATOM 776 N N . TYR A 1 104 ? -21.852 44.342 19.127 1.00 57.09 104 TYR A N 1
ATOM 777 C CA . TYR A 1 104 ? -22.040 45.767 19.368 1.00 57.09 104 TYR A CA 1
ATOM 778 C C . TYR A 1 104 ? -22.905 45.913 20.622 1.00 57.09 104 TYR A C 1
ATOM 780 O O . TYR A 1 104 ? -24.079 45.545 20.625 1.00 57.09 104 TYR A O 1
ATOM 788 N N . ASP A 1 105 ? -22.253 46.359 21.693 1.00 64.38 105 ASP A N 1
ATOM 789 C CA . ASP A 1 105 ? -22.812 46.682 23.002 1.00 64.38 105 ASP A CA 1
ATOM 790 C C . ASP A 1 105 ? -23.615 47.989 22.910 1.00 64.38 105 ASP A C 1
ATOM 792 O O . ASP A 1 105 ? -23.161 48.977 22.328 1.00 64.38 105 ASP A O 1
ATOM 796 N N . GLY A 1 106 ? -24.847 47.965 23.411 1.00 53.94 106 GLY A N 1
ATOM 797 C CA . GLY A 1 106 ? -25.798 49.060 23.276 1.00 53.94 106 GLY A CA 1
ATOM 798 C C . GLY A 1 106 ? -25.420 50.257 24.145 1.00 53.94 106 GLY A C 1
ATOM 799 O O . GLY A 1 106 ? -25.499 50.189 25.367 1.00 53.94 106 GLY A O 1
ATOM 800 N N . GLY A 1 107 ? -25.093 51.383 23.509 1.00 51.44 107 GLY A N 1
ATOM 801 C CA . GLY A 1 107 ? -25.105 52.701 24.142 1.00 51.44 107 GLY A CA 1
ATOM 802 C C . GLY A 1 107 ? -26.467 53.375 23.959 1.00 51.44 107 GLY A C 1
ATOM 803 O O . GLY A 1 107 ? -26.862 53.666 22.831 1.00 51.44 107 GLY A O 1
ATOM 804 N N . SER A 1 108 ? -27.186 53.593 25.060 1.00 57.56 108 SER A N 1
ATOM 805 C CA . SER A 1 108 ? -28.464 54.314 25.117 1.00 57.56 108 SER A CA 1
ATOM 806 C C . SER A 1 108 ? -28.321 55.810 24.802 1.00 57.56 108 SER A C 1
ATOM 808 O O . SER A 1 108 ? -27.308 56.422 25.147 1.00 57.56 108 SER A O 1
ATOM 810 N N . TYR A 1 109 ? -29.368 56.374 24.189 1.00 51.28 109 TYR A N 1
ATOM 811 C 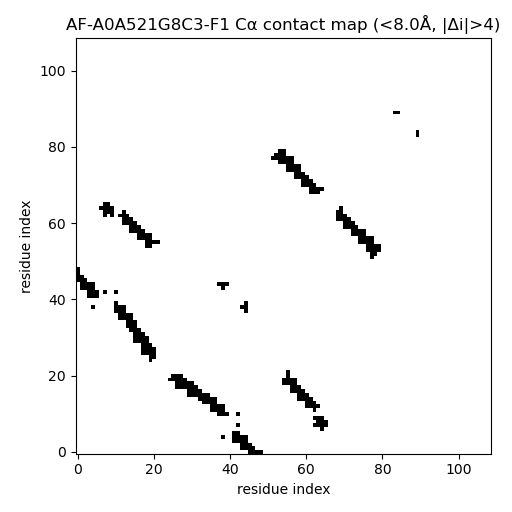CA . TYR A 1 109 ? -29.673 57.812 24.152 1.00 51.28 109 TYR A CA 1
ATOM 812 C C . TYR A 1 109 ? -30.105 58.335 25.526 1.00 51.28 109 TYR A C 1
ATOM 814 O O . TYR A 1 109 ? -30.711 57.540 26.284 1.00 51.28 109 TYR A O 1
#